Protein AF-A0A2S2N416-F1 (afdb_monomer_lite)

Secondary structure (DSSP, 8-state):
------EEETTEEE--HHHHHHHHT-EEEEEEETTEEEEEEESSSS------S---TTS--TTGGG--STTSTTEEEE-TTT-SEEESS-----S---------------PPP-

InterPro domains:
  IPR039721 D-glucuronyl C5-epimerase [PTHR13174] (1-87)

Radius of gyration: 29.74 Å; chains: 1; bounding box: 77×82×54 Å

pLDDT: mean 82.86, std 22.82, range [31.66, 98.25]

Sequence (114 aa):
EQTVKGRREGQEVFLPFSWLEKYFQVYGRIAQAEGRERFEFSHSYSKVYAQRAPYRPDGVFMSFEGYNVELRDRVKCISGVEDRPVRAEPLQQEPDGEAAARGGVRDSGRRERE

Organism: NCBI:txid1833763

Structure (mmCIF, N/CA/C/O backbone):
data_AF-A0A2S2N416-F1
#
_entry.id   AF-A0A2S2N416-F1
#
loop_
_atom_site.group_PDB
_atom_site.id
_atom_site.type_symbol
_atom_site.label_atom_id
_atom_site.label_alt_id
_atom_site.label_comp_id
_atom_site.label_asym_id
_atom_site.label_entity_id
_atom_site.label_seq_id
_atom_site.pdbx_PDB_ins_code
_atom_site.Cartn_x
_atom_site.Cartn_y
_atom_site.Cartn_z
_atom_site.occupancy
_atom_site.B_iso_or_equiv
_atom_site.auth_seq_id
_atom_site.auth_comp_id
_atom_site.auth_asym_id
_atom_site.auth_atom_id
_atom_site.pdbx_PDB_model_num
ATOM 1 N N . GLU A 1 1 ? -6.990 -19.901 23.549 1.00 77.88 1 GLU A N 1
ATOM 2 C CA . GLU A 1 1 ? -8.166 -19.003 23.521 1.00 77.88 1 GLU A CA 1
ATOM 3 C C . GLU A 1 1 ? -7.829 -17.721 24.276 1.00 77.88 1 GLU A C 1
ATOM 5 O O . GLU A 1 1 ? -7.072 -17.794 25.237 1.00 77.88 1 GLU A O 1
ATOM 10 N N . GLN A 1 2 ? -8.296 -16.557 23.814 1.00 90.81 2 GLN A N 1
ATOM 11 C CA . GLN A 1 2 ? -7.984 -15.254 24.418 1.00 90.81 2 GLN A CA 1
ATOM 12 C C . GLN A 1 2 ? -9.249 -14.395 24.510 1.00 90.81 2 GLN A C 1
ATOM 14 O O . GLN A 1 2 ? -9.981 -14.265 23.532 1.00 90.81 2 GLN A O 1
ATOM 19 N N . THR A 1 3 ? -9.464 -13.762 25.665 1.00 94.50 3 THR A N 1
ATOM 20 C CA . THR A 1 3 ? -10.522 -12.761 25.861 1.00 94.50 3 THR A CA 1
ATOM 21 C C . THR A 1 3 ? -10.015 -11.373 25.478 1.00 94.50 3 THR A C 1
ATOM 23 O O . THR A 1 3 ? -8.973 -10.935 25.967 1.00 94.50 3 THR A O 1
ATOM 26 N N . VAL A 1 4 ? -10.771 -10.654 24.646 1.00 96.12 4 VAL A N 1
ATOM 27 C CA . VAL A 1 4 ? -10.424 -9.314 24.142 1.00 96.12 4 VAL A CA 1
ATOM 28 C C . VAL A 1 4 ? -11.440 -8.287 24.640 1.00 96.12 4 VAL A C 1
ATOM 30 O O . VAL A 1 4 ? -12.628 -8.579 24.767 1.00 96.12 4 VAL A O 1
ATOM 33 N N . LYS A 1 5 ? -10.980 -7.071 24.949 1.00 96.56 5 LYS A N 1
ATOM 34 C CA . LYS A 1 5 ? -11.846 -5.970 25.395 1.00 96.56 5 LYS A CA 1
ATOM 35 C C . LYS A 1 5 ? -12.559 -5.332 24.195 1.00 96.56 5 LYS A C 1
ATOM 37 O O . LYS A 1 5 ? -11.905 -4.711 23.364 1.00 96.56 5 LYS A O 1
ATOM 42 N N . GLY A 1 6 ? -13.882 -5.472 24.126 1.00 96.19 6 GLY A N 1
ATOM 43 C CA . GLY A 1 6 ? -14.751 -4.767 23.173 1.00 96.19 6 GLY A CA 1
ATOM 44 C C . GLY A 1 6 ? -15.518 -3.603 23.808 1.00 96.19 6 GLY A C 1
ATOM 45 O O . GLY A 1 6 ? -15.318 -3.273 24.980 1.00 96.19 6 GLY A O 1
ATOM 46 N N . ARG A 1 7 ? -16.428 -3.001 23.039 1.00 97.94 7 ARG A N 1
ATOM 47 C CA . ARG A 1 7 ? -17.456 -2.064 23.522 1.00 97.94 7 ARG A CA 1
ATOM 48 C C . ARG A 1 7 ? -18.843 -2.609 23.196 1.00 97.94 7 ARG A C 1
ATOM 50 O O . ARG A 1 7 ? -18.994 -3.390 22.264 1.00 97.94 7 ARG A O 1
ATOM 57 N N . ARG A 1 8 ? -19.851 -2.212 23.968 1.00 97.81 8 ARG A N 1
ATOM 58 C CA . ARG A 1 8 ? -21.247 -2.587 23.730 1.00 97.81 8 ARG A CA 1
ATOM 59 C C . ARG A 1 8 ? -22.137 -1.373 23.934 1.00 97.81 8 ARG A C 1
ATOM 61 O O . ARG A 1 8 ? -22.050 -0.733 24.979 1.00 97.81 8 ARG A O 1
ATOM 68 N N . GLU A 1 9 ? -23.005 -1.108 22.970 1.00 98.00 9 GLU A N 1
ATOM 69 C CA . GLU A 1 9 ? -23.994 -0.032 23.016 1.00 98.00 9 GLU A CA 1
ATOM 70 C C . GLU A 1 9 ? -25.374 -0.653 22.758 1.00 98.00 9 GLU A C 1
ATOM 72 O O . GLU A 1 9 ? -25.694 -1.098 21.659 1.00 98.00 9 GLU A O 1
ATOM 77 N N . GLY A 1 10 ? -26.175 -0.801 23.820 1.00 96.62 10 GLY A N 1
ATOM 78 C CA . GLY A 1 10 ? -27.453 -1.516 23.759 1.00 96.62 10 GLY A CA 1
ATOM 79 C C . GLY A 1 10 ? -27.290 -2.998 23.388 1.00 96.62 10 GLY A C 1
ATOM 80 O O . GLY A 1 10 ? -26.818 -3.811 24.195 1.00 96.62 10 GLY A O 1
ATOM 81 N N . GLN A 1 11 ? -27.724 -3.361 22.180 1.00 97.62 11 GLN A N 1
ATOM 82 C CA . GLN A 1 11 ? -27.594 -4.719 21.631 1.00 97.62 11 GLN A CA 1
ATOM 83 C C . GLN A 1 11 ? -26.366 -4.890 20.727 1.00 97.62 11 GLN A C 1
ATOM 85 O O . GLN A 1 11 ? -25.992 -6.022 20.434 1.00 97.62 11 GLN A O 1
ATOM 90 N N . GLU A 1 12 ? -25.723 -3.799 20.313 1.00 98.25 12 GLU A N 1
ATOM 91 C CA . GLU A 1 12 ? -24.623 -3.841 19.355 1.00 98.25 12 GLU A CA 1
ATOM 92 C C . GLU A 1 12 ? -23.275 -3.989 20.067 1.00 98.25 12 GLU A C 1
ATOM 94 O O . GLU A 1 12 ? -23.025 -3.369 21.105 1.00 98.25 12 GLU A O 1
ATOM 99 N N . VAL A 1 13 ? -22.410 -4.852 19.529 1.00 97.81 13 VAL A N 1
ATOM 100 C CA . VAL A 1 13 ? -21.086 -5.156 20.083 1.00 97.81 13 VAL A CA 1
ATOM 101 C C . VAL A 1 13 ? -20.023 -4.746 19.074 1.00 97.81 13 VAL A C 1
ATOM 103 O O . VAL A 1 13 ? -20.007 -5.218 17.942 1.00 97.81 13 VAL A O 1
ATOM 106 N N . PHE A 1 14 ? -19.094 -3.910 19.520 1.00 97.94 14 PHE A N 1
ATOM 107 C CA . PHE A 1 14 ? -17.991 -3.389 18.728 1.00 97.94 14 PHE A CA 1
ATOM 108 C C . PHE A 1 14 ? -16.679 -4.023 19.185 1.00 97.94 14 PHE A C 1
ATOM 110 O O . PHE A 1 14 ? -16.362 -4.065 20.379 1.00 97.94 14 PHE A O 1
ATOM 117 N N . LEU A 1 15 ? -15.891 -4.497 18.226 1.00 97.69 15 LEU A N 1
ATOM 118 C CA . LEU A 1 15 ? -14.612 -5.156 18.471 1.00 97.69 15 LEU A CA 1
ATOM 119 C C . LEU A 1 15 ? -13.444 -4.232 18.094 1.00 97.69 15 LEU A C 1
ATOM 121 O O . LEU A 1 15 ? -13.553 -3.470 17.131 1.00 97.69 15 LEU A O 1
ATOM 125 N N . PRO A 1 16 ? -12.315 -4.280 18.825 1.00 97.50 16 PRO A N 1
ATOM 126 C CA . PRO A 1 16 ? -11.175 -3.423 18.530 1.00 97.50 16 PRO A CA 1
ATOM 127 C C . PRO A 1 16 ? -10.495 -3.857 17.230 1.00 97.50 16 PRO A C 1
ATOM 129 O O . PRO A 1 16 ? -10.082 -5.011 17.091 1.00 97.50 16 PRO A O 1
ATOM 132 N N . PHE A 1 17 ? -10.311 -2.918 16.299 1.00 97.81 17 PHE A N 1
ATOM 133 C CA . PHE A 1 17 ? -9.713 -3.228 15.000 1.00 97.81 17 PHE A CA 1
ATOM 134 C C . PHE A 1 17 ? -8.296 -3.810 15.112 1.00 97.81 17 PHE A C 1
ATOM 136 O O . PHE A 1 17 ? -7.953 -4.698 14.348 1.00 97.81 17 PHE A O 1
ATOM 143 N N . SER A 1 18 ? -7.508 -3.413 16.116 1.00 96.88 18 SER A N 1
ATOM 144 C CA . SER A 1 18 ? -6.167 -3.970 16.366 1.00 96.88 18 SER A CA 1
ATOM 145 C C . SER A 1 18 ? -6.154 -5.486 16.607 1.00 96.88 18 SER A C 1
ATOM 147 O O . SER A 1 18 ? -5.138 -6.143 16.372 1.00 96.88 18 SER A O 1
ATOM 149 N N . TRP A 1 19 ? -7.268 -6.051 17.082 1.00 97.25 19 TRP A N 1
ATOM 150 C CA . TRP A 1 19 ? -7.448 -7.496 17.165 1.00 97.25 19 TRP A CA 1
ATOM 151 C C . TRP A 1 19 ? -7.912 -8.079 15.827 1.00 97.25 19 TRP A C 1
ATOM 153 O O . TRP A 1 19 ? -7.335 -9.069 15.382 1.00 97.25 19 TRP A O 1
ATOM 163 N N . LEU A 1 20 ? -8.892 -7.448 15.162 1.00 97.25 20 LEU A N 1
ATOM 164 C CA . LEU A 1 20 ? -9.388 -7.896 13.851 1.00 97.25 20 LEU A CA 1
ATOM 165 C C . LEU A 1 20 ? -8.267 -7.963 12.810 1.00 97.25 20 LEU A C 1
ATOM 167 O O . LEU A 1 20 ? -8.173 -8.952 12.091 1.00 97.25 20 LEU A O 1
ATOM 171 N N . GLU A 1 21 ? -7.421 -6.936 12.759 1.00 97.62 21 GLU A N 1
ATOM 172 C CA . GLU A 1 21 ? -6.287 -6.803 11.842 1.00 97.62 21 GLU A CA 1
ATOM 173 C C . GLU A 1 21 ? -5.389 -8.043 11.893 1.00 97.62 21 GLU A C 1
ATOM 175 O O . GLU A 1 21 ? -5.113 -8.667 10.872 1.00 97.62 21 GLU A O 1
ATOM 180 N N . LYS A 1 22 ? -5.006 -8.464 13.103 1.00 96.75 22 LYS A N 1
ATOM 181 C CA . LYS A 1 22 ? -4.119 -9.614 13.323 1.00 96.75 22 LYS A CA 1
ATOM 182 C C . LYS A 1 22 ? -4.836 -10.946 13.160 1.00 96.75 22 LYS A C 1
ATOM 184 O O . LYS A 1 22 ? -4.254 -11.888 12.633 1.00 96.75 22 LYS A O 1
ATOM 189 N N . TYR A 1 23 ? -6.075 -11.034 13.637 1.00 97.00 23 TYR A N 1
ATOM 190 C CA . TYR A 1 23 ? -6.839 -12.276 13.625 1.00 97.00 23 TYR A CA 1
ATOM 191 C C . TYR A 1 23 ? -7.259 -12.671 12.205 1.00 97.00 23 TYR A C 1
ATOM 193 O O . TYR A 1 23 ? -7.099 -13.825 11.817 1.00 97.00 23 TYR A O 1
ATOM 201 N N . PHE A 1 24 ? -7.745 -11.709 11.416 1.00 97.56 24 PHE A N 1
ATOM 202 C CA . PHE A 1 24 ? -8.197 -11.930 10.040 1.00 97.56 24 PHE A CA 1
ATOM 203 C C . PHE A 1 24 ? -7.144 -11.600 8.977 1.00 97.56 24 PHE A C 1
ATOM 205 O O . PHE A 1 24 ? -7.403 -11.840 7.802 1.00 97.56 24 PHE A O 1
ATOM 212 N N . GLN A 1 25 ? -5.980 -11.069 9.366 1.00 97.69 25 GLN A N 1
ATOM 213 C CA . GLN A 1 25 ? -4.918 -10.640 8.443 1.00 97.69 25 GLN A CA 1
ATOM 214 C C . GLN A 1 25 ? -5.428 -9.631 7.402 1.00 97.69 25 GLN A C 1
ATOM 216 O O . GLN A 1 25 ? -5.213 -9.765 6.199 1.00 97.69 25 GLN A O 1
ATOM 221 N N . VAL A 1 26 ? -6.142 -8.621 7.893 1.00 98.12 26 VAL A N 1
ATOM 222 C CA . VAL A 1 26 ? -6.730 -7.523 7.108 1.00 98.12 26 VAL A CA 1
ATOM 223 C C . VAL A 1 26 ? -6.024 -6.213 7.431 1.00 98.12 26 VAL A C 1
ATOM 225 O O . VAL A 1 26 ? -5.248 -6.157 8.375 1.00 98.12 26 VAL A O 1
ATOM 228 N N . TYR A 1 27 ? -6.296 -5.154 6.669 1.00 98.00 27 TYR A N 1
ATOM 229 C CA . TYR A 1 27 ? -5.618 -3.865 6.805 1.00 98.00 27 TYR A CA 1
ATOM 230 C C . TYR A 1 27 ? -6.620 -2.745 7.054 1.00 98.00 27 TYR A C 1
ATOM 232 O O . TYR A 1 27 ? -7.736 -2.757 6.528 1.00 98.00 27 TYR A O 1
ATOM 240 N N . GLY A 1 28 ? -6.213 -1.743 7.825 1.00 96.75 28 GLY A N 1
ATOM 241 C CA . GLY A 1 28 ? -7.026 -0.553 8.022 1.00 96.75 28 GLY A CA 1
ATOM 242 C C . GLY A 1 28 ? -6.209 0.646 8.466 1.00 96.75 28 GLY A C 1
ATOM 243 O O . GLY A 1 28 ? -5.172 0.504 9.108 1.00 96.75 28 GLY A O 1
ATOM 244 N N . ARG A 1 29 ? -6.668 1.842 8.104 1.00 95.88 29 ARG A N 1
ATOM 245 C CA . ARG A 1 29 ? -6.026 3.105 8.492 1.00 95.88 29 ARG A CA 1
ATOM 246 C C . ARG A 1 29 ? -7.051 4.222 8.631 1.00 95.88 29 ARG A C 1
ATOM 248 O O . ARG A 1 29 ? -8.094 4.195 7.984 1.00 95.88 29 ARG A O 1
ATOM 255 N N . ILE A 1 30 ? -6.732 5.227 9.439 1.00 96.06 30 ILE A N 1
ATOM 256 C CA . ILE A 1 30 ? -7.497 6.477 9.479 1.00 96.06 30 ILE A CA 1
ATOM 257 C C . ILE A 1 30 ? -6.931 7.399 8.399 1.00 96.06 30 ILE A C 1
ATOM 259 O O . ILE A 1 30 ? -5.736 7.693 8.394 1.00 96.06 30 ILE A O 1
ATOM 263 N N . ALA A 1 31 ? -7.781 7.827 7.472 1.00 94.50 31 ALA A N 1
ATOM 264 C CA . ALA A 1 31 ? -7.451 8.785 6.429 1.00 94.50 31 ALA A CA 1
ATOM 265 C C . ALA A 1 31 ? -8.185 10.109 6.678 1.00 94.50 31 ALA A C 1
ATOM 267 O O . ALA A 1 31 ? -9.336 10.128 7.118 1.00 94.50 31 ALA A O 1
ATOM 268 N N . GLN A 1 32 ? -7.509 11.218 6.379 1.00 93.50 32 GLN A N 1
ATOM 269 C CA . GLN A 1 32 ? -8.110 12.548 6.358 1.00 93.50 32 GLN A CA 1
ATOM 270 C C . GLN A 1 32 ? -8.653 12.806 4.953 1.00 93.50 32 GLN A C 1
ATOM 272 O O . GLN A 1 32 ? -7.887 12.833 3.989 1.00 93.50 32 GLN A O 1
ATOM 277 N N . ALA A 1 33 ? -9.962 13.001 4.831 1.00 86.31 33 ALA A N 1
ATOM 278 C CA . ALA A 1 33 ? -10.613 13.348 3.575 1.00 86.31 33 ALA A CA 1
ATOM 279 C C . ALA A 1 33 ? -11.606 14.487 3.817 1.00 86.31 33 ALA A C 1
ATOM 281 O O . ALA A 1 33 ? -12.475 14.384 4.680 1.00 86.31 33 ALA A O 1
ATOM 282 N N . GLU A 1 34 ? -11.482 15.573 3.047 1.00 86.50 34 GLU A N 1
ATOM 283 C CA . GLU A 1 34 ? -12.440 16.694 3.070 1.00 86.50 34 GLU A CA 1
ATOM 284 C C . GLU A 1 34 ? -12.609 17.322 4.472 1.00 86.50 34 GLU A C 1
ATOM 286 O O . GLU A 1 34 ? -13.706 17.701 4.879 1.00 86.50 34 GLU A O 1
ATOM 291 N N . GLY A 1 35 ? -11.519 17.396 5.246 1.00 91.12 35 GLY A N 1
ATOM 292 C CA . GLY A 1 35 ? -11.534 17.929 6.614 1.00 91.12 35 GLY A CA 1
ATOM 293 C C . GLY A 1 35 ? -12.206 17.016 7.647 1.00 91.12 35 GLY A C 1
ATOM 294 O O . GLY A 1 35 ? -12.524 17.475 8.743 1.00 91.12 35 GLY A O 1
ATOM 295 N N . ARG A 1 36 ? -12.448 15.742 7.312 1.00 93.44 36 ARG A N 1
ATOM 296 C CA . ARG A 1 36 ? -12.990 14.730 8.226 1.00 93.44 36 ARG A CA 1
ATOM 297 C C . ARG A 1 36 ? -12.128 13.475 8.242 1.00 93.44 36 ARG A C 1
ATOM 299 O O . ARG A 1 36 ? -11.565 13.070 7.226 1.00 93.44 36 ARG A O 1
ATOM 306 N N . GLU A 1 37 ? -12.118 12.815 9.391 1.00 95.88 37 GLU A N 1
ATOM 307 C CA . GLU A 1 37 ? -11.504 11.502 9.553 1.00 95.88 37 GLU A CA 1
ATOM 308 C C . GLU A 1 37 ? -12.451 10.401 9.081 1.00 95.88 37 GLU A C 1
ATOM 310 O O . GLU A 1 37 ? -13.638 10.384 9.419 1.00 95.88 37 GLU A O 1
ATOM 315 N N . ARG A 1 38 ? -11.920 9.465 8.292 1.00 95.44 38 ARG A N 1
ATOM 316 C CA . ARG A 1 38 ? -12.618 8.247 7.872 1.00 95.44 38 ARG A CA 1
ATOM 317 C C . ARG A 1 38 ? -11.708 7.046 8.086 1.00 95.44 38 ARG A C 1
ATOM 319 O O . ARG A 1 38 ? -10.513 7.104 7.808 1.00 95.44 38 ARG A O 1
ATOM 326 N N . PHE A 1 39 ? -12.279 5.950 8.572 1.00 96.56 39 PHE A N 1
ATOM 327 C CA . PHE A 1 39 ? -11.574 4.678 8.653 1.00 96.56 39 PHE A CA 1
ATOM 328 C C . PHE A 1 39 ? -11.690 3.941 7.314 1.00 96.56 39 PHE A C 1
ATOM 330 O O . PHE A 1 39 ? -12.791 3.613 6.873 1.00 96.56 39 PHE A O 1
ATOM 337 N N . GLU A 1 40 ? -10.557 3.697 6.663 1.00 96.38 40 GLU A N 1
ATOM 338 C CA . GLU A 1 40 ? -10.462 2.923 5.428 1.00 96.38 40 GLU A CA 1
ATOM 339 C C . GLU A 1 40 ? -10.096 1.481 5.768 1.00 96.38 40 GLU A C 1
ATOM 341 O O . GLU A 1 40 ? -9.019 1.222 6.303 1.00 96.38 40 GLU A O 1
ATOM 346 N N . PHE A 1 41 ? -10.981 0.547 5.428 1.00 97.38 41 PHE A N 1
ATOM 347 C CA . PHE A 1 41 ? -10.758 -0.888 5.576 1.00 97.38 41 PHE A CA 1
ATOM 348 C C . PHE A 1 41 ? -10.379 -1.518 4.230 1.00 97.38 41 PHE A C 1
ATOM 350 O O . PHE A 1 41 ? -11.003 -1.223 3.209 1.00 97.38 41 PHE A O 1
ATOM 357 N N . SER A 1 42 ? -9.398 -2.423 4.227 1.00 97.56 42 SER A N 1
ATOM 358 C CA . SER A 1 42 ? -9.022 -3.211 3.053 1.00 97.56 42 SER A CA 1
ATOM 359 C C . SER A 1 42 ? -8.789 -4.671 3.418 1.00 97.56 42 SER A C 1
ATOM 361 O O . SER A 1 42 ? -8.049 -4.991 4.347 1.00 97.56 42 SER A O 1
ATOM 363 N N . HIS A 1 43 ? -9.380 -5.571 2.634 1.00 97.44 43 HIS A N 1
ATOM 364 C CA . HIS A 1 43 ? -9.179 -7.007 2.812 1.00 97.44 43 HIS A CA 1
ATOM 365 C C . HIS A 1 43 ? -7.786 -7.472 2.362 1.00 97.44 43 HIS A C 1
ATOM 367 O O . HIS A 1 43 ? -7.261 -8.444 2.887 1.00 97.44 43 HIS A O 1
ATOM 373 N N . SER A 1 44 ? -7.171 -6.773 1.407 1.00 95.88 44 SER A N 1
ATOM 374 C CA . SER A 1 44 ? -5.862 -7.127 0.861 1.00 95.88 44 SER A CA 1
ATOM 375 C C . SER A 1 44 ? -4.972 -5.901 0.693 1.00 95.88 44 SER A C 1
ATOM 377 O O . SER A 1 44 ? -5.439 -4.758 0.662 1.00 95.88 44 SER A O 1
ATOM 379 N N . TYR A 1 45 ? -3.676 -6.153 0.546 1.00 93.25 45 TYR A N 1
ATOM 380 C CA . TYR A 1 45 ? -2.711 -5.168 0.076 1.00 93.25 45 TYR A CA 1
ATOM 381 C C . TYR A 1 45 ? -2.463 -5.354 -1.428 1.00 93.25 45 TYR A C 1
ATOM 383 O O . TYR A 1 45 ? -2.885 -6.348 -2.022 1.00 93.25 45 TYR A O 1
ATOM 391 N N . SER A 1 46 ? -1.775 -4.388 -2.038 1.00 93.62 46 SER A N 1
ATOM 392 C CA . SER A 1 46 ? -1.502 -4.324 -3.481 1.00 93.62 46 SER A CA 1
ATOM 393 C C . SER A 1 46 ? -2.738 -4.084 -4.357 1.00 93.62 46 SER A C 1
ATOM 395 O O . SER A 1 46 ? -3.891 -4.159 -3.930 1.00 93.62 46 SER A O 1
ATOM 397 N N . LYS A 1 47 ? -2.485 -3.704 -5.609 1.00 94.81 47 LYS A N 1
ATOM 398 C CA . LYS A 1 47 ? -3.506 -3.412 -6.617 1.00 94.81 47 LYS A CA 1
ATO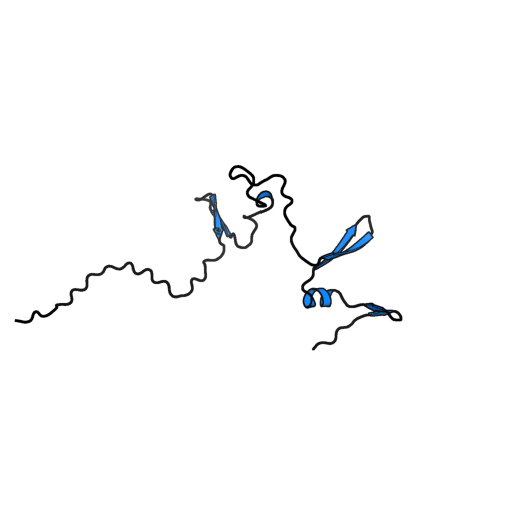M 399 C C . LYS A 1 47 ? -3.189 -4.177 -7.893 1.00 94.81 47 LYS A C 1
ATOM 401 O O . LYS A 1 47 ? -2.024 -4.396 -8.217 1.00 94.81 47 LYS A O 1
ATOM 406 N N . VAL A 1 48 ? -4.236 -4.565 -8.613 1.00 96.00 48 VAL A N 1
ATOM 407 C CA . VAL A 1 48 ? -4.099 -5.145 -9.949 1.00 96.00 48 VAL A CA 1
ATOM 408 C C . VAL A 1 48 ? -3.724 -4.032 -10.922 1.00 96.00 48 VAL A C 1
ATOM 410 O O . VAL A 1 48 ? -4.316 -2.954 -10.899 1.00 96.00 48 VAL A O 1
ATOM 413 N N . TYR A 1 49 ? -2.732 -4.292 -11.767 1.00 96.25 49 TYR A N 1
ATOM 414 C CA . TYR A 1 49 ? -2.309 -3.347 -12.791 1.00 96.25 49 TYR A CA 1
ATOM 415 C C . TYR A 1 49 ? -3.376 -3.205 -13.885 1.00 96.25 49 TYR A C 1
ATOM 417 O O . TYR A 1 49 ? -3.830 -4.198 -14.456 1.00 96.25 49 TYR A O 1
ATOM 425 N N . ALA A 1 50 ? -3.758 -1.964 -14.190 1.00 96.44 50 ALA A N 1
ATOM 426 C CA . ALA A 1 50 ? -4.728 -1.652 -15.232 1.00 96.44 50 ALA A CA 1
ATOM 427 C C . ALA A 1 50 ? -4.060 -1.709 -16.618 1.00 96.44 50 ALA A C 1
ATOM 429 O O . ALA A 1 50 ? -3.483 -0.729 -17.090 1.00 96.44 50 ALA A O 1
ATOM 430 N N . GLN A 1 51 ? -4.119 -2.876 -17.265 1.00 95.44 51 GLN A N 1
ATOM 431 C CA . GLN A 1 51 ? -3.550 -3.082 -18.599 1.00 95.44 51 GLN A CA 1
ATOM 432 C C . GLN A 1 51 ? -4.225 -2.171 -19.636 1.00 95.44 51 GLN A C 1
ATOM 434 O O . GLN A 1 51 ? -5.446 -2.164 -19.765 1.00 95.44 51 GLN A O 1
ATOM 439 N N . ARG A 1 52 ? -3.418 -1.415 -20.393 1.00 94.69 52 ARG A N 1
ATOM 440 C CA . ARG A 1 52 ? -3.904 -0.444 -21.393 1.00 94.69 52 ARG A CA 1
ATOM 441 C C . ARG A 1 52 ? -4.110 -1.044 -22.790 1.00 94.69 52 ARG A C 1
ATOM 443 O O . ARG A 1 52 ? -4.863 -0.491 -23.582 1.00 94.69 52 ARG A O 1
ATOM 450 N N . ALA A 1 53 ? -3.423 -2.141 -23.104 1.00 95.56 53 ALA A N 1
ATOM 451 C CA . ALA A 1 53 ? -3.446 -2.806 -24.406 1.00 95.56 53 ALA A CA 1
ATOM 452 C C . ALA A 1 53 ? -3.003 -4.280 -24.272 1.00 95.56 53 ALA A C 1
ATOM 454 O O . ALA A 1 53 ? -2.394 -4.628 -23.253 1.00 95.56 53 ALA A O 1
ATOM 455 N N . PRO A 1 54 ? -3.259 -5.141 -25.280 1.00 97.19 54 PRO A N 1
ATOM 456 C CA . PRO A 1 54 ? -2.696 -6.490 -25.333 1.00 97.19 54 PRO A CA 1
ATOM 457 C C . PRO A 1 54 ? -1.164 -6.485 -25.239 1.00 97.19 54 PRO A C 1
ATOM 459 O O . PRO A 1 54 ? -0.506 -5.577 -25.749 1.00 97.19 54 PRO A O 1
ATOM 462 N N . TYR A 1 55 ? -0.597 -7.513 -24.602 1.00 97.31 55 TYR A N 1
ATOM 463 C CA . TYR A 1 55 ? 0.849 -7.629 -24.423 1.00 97.31 55 TYR A CA 1
ATOM 464 C C . TYR A 1 55 ? 1.587 -7.709 -25.763 1.00 97.31 55 TYR A C 1
ATOM 466 O O . TYR A 1 55 ? 1.173 -8.423 -26.678 1.00 97.31 55 TYR A O 1
ATOM 474 N N . ARG A 1 56 ? 2.720 -7.009 -25.841 1.00 97.06 56 ARG A N 1
ATOM 475 C CA . ARG A 1 56 ? 3.669 -7.097 -26.947 1.00 97.06 56 ARG A CA 1
ATOM 476 C C . ARG A 1 56 ? 5.098 -7.163 -26.397 1.00 97.06 56 ARG A C 1
ATOM 478 O O . ARG A 1 56 ? 5.379 -6.451 -25.432 1.00 97.06 56 ARG A O 1
ATOM 485 N N . PRO A 1 57 ? 6.007 -7.951 -27.001 1.00 97.19 57 PRO A N 1
ATOM 486 C CA . PRO A 1 57 ? 7.390 -8.063 -26.525 1.00 97.19 57 PRO A CA 1
ATOM 487 C C . PRO A 1 57 ? 8.193 -6.753 -26.562 1.00 97.19 57 PRO A C 1
ATOM 489 O O . PRO A 1 57 ? 9.139 -6.605 -25.797 1.00 97.19 57 PRO A O 1
ATOM 492 N N . ASP A 1 58 ? 7.821 -5.819 -27.441 1.00 96.69 58 ASP A N 1
ATOM 493 C CA . ASP A 1 58 ? 8.435 -4.495 -27.621 1.00 96.69 58 ASP A CA 1
ATOM 494 C C . ASP A 1 58 ? 7.793 -3.393 -26.752 1.00 96.69 58 ASP A C 1
ATOM 496 O O . ASP A 1 58 ? 8.225 -2.242 -26.793 1.00 96.69 58 ASP A O 1
ATOM 500 N N . GLY A 1 59 ? 6.749 -3.722 -25.985 1.00 95.50 59 GLY A N 1
ATOM 501 C CA . GLY A 1 59 ? 6.022 -2.786 -25.129 1.00 95.50 59 GLY A CA 1
ATOM 502 C C . GLY A 1 59 ? 6.461 -2.808 -23.662 1.00 95.50 59 GLY A C 1
ATOM 503 O O . GLY A 1 59 ? 7.444 -3.438 -23.278 1.00 95.50 59 GLY A O 1
ATOM 504 N N . VAL A 1 60 ? 5.679 -2.135 -22.807 1.00 95.62 60 VAL A N 1
ATOM 505 C CA . VAL A 1 60 ? 5.862 -2.197 -21.347 1.00 95.62 60 VAL A CA 1
ATOM 506 C C . VAL A 1 60 ? 5.734 -3.643 -20.870 1.00 95.62 60 VAL A C 1
ATOM 508 O O . VAL A 1 60 ? 4.776 -4.349 -21.197 1.00 95.62 60 VAL A O 1
ATOM 511 N N . PHE A 1 61 ? 6.687 -4.072 -20.045 1.00 97.12 61 PHE A N 1
ATOM 512 C CA . PHE A 1 61 ? 6.694 -5.417 -19.490 1.00 97.12 61 PHE A CA 1
ATOM 513 C C . PHE A 1 61 ? 5.691 -5.540 -18.331 1.00 97.12 61 PHE A C 1
ATOM 515 O O . PHE A 1 61 ? 6.011 -5.282 -17.170 1.00 97.12 61 PHE A O 1
ATOM 522 N N . MET A 1 62 ? 4.453 -5.926 -18.652 1.00 96.25 62 MET A N 1
ATOM 523 C CA . MET A 1 62 ? 3.356 -6.091 -17.688 1.00 96.25 62 MET A CA 1
ATOM 524 C C . MET A 1 62 ? 3.175 -4.848 -16.794 1.00 96.25 62 MET A C 1
ATOM 526 O O . MET A 1 62 ? 2.800 -3.792 -17.290 1.00 96.25 62 MET A O 1
ATOM 530 N N . SER A 1 63 ? 3.432 -4.972 -15.488 1.00 96.81 63 SER A N 1
ATOM 531 C CA . SER A 1 63 ? 3.280 -3.923 -14.476 1.00 96.81 63 SER A CA 1
ATOM 532 C C . SER A 1 63 ? 4.610 -3.310 -14.027 1.00 96.81 63 SER A C 1
ATOM 534 O O . SER A 1 63 ? 4.646 -2.616 -13.010 1.00 96.81 63 SER A O 1
ATOM 536 N N . PHE A 1 64 ? 5.718 -3.593 -14.725 1.00 96.75 64 PHE A N 1
ATOM 537 C CA . PHE A 1 64 ? 7.056 -3.165 -14.295 1.00 96.75 64 PHE A CA 1
ATOM 538 C C . PHE A 1 64 ? 7.238 -1.645 -14.336 1.00 96.75 64 PHE A C 1
ATOM 540 O O . PHE A 1 64 ? 8.126 -1.138 -13.664 1.00 96.75 64 PHE A O 1
ATOM 547 N N . GLU A 1 65 ? 6.369 -0.903 -15.028 1.00 94.75 65 GLU A N 1
ATOM 548 C CA . GLU A 1 65 ? 6.388 0.566 -14.994 1.00 94.75 65 GLU A CA 1
ATOM 549 C C . GLU A 1 65 ? 6.180 1.157 -13.589 1.00 94.75 65 GLU A C 1
ATOM 551 O O . GLU A 1 65 ? 6.609 2.275 -13.333 1.00 94.75 65 GLU A O 1
ATOM 556 N N . GLY A 1 66 ? 5.556 0.413 -12.668 1.00 94.50 66 GLY A N 1
ATOM 557 C CA . GLY A 1 66 ? 5.394 0.823 -11.269 1.00 94.50 66 GLY A CA 1
ATOM 558 C C . GLY A 1 66 ? 6.426 0.223 -10.308 1.00 94.50 66 GLY A C 1
ATOM 559 O O . GLY A 1 66 ? 6.247 0.322 -9.095 1.00 94.50 66 GLY A O 1
ATOM 560 N N . TYR A 1 67 ? 7.447 -0.485 -10.807 1.00 95.88 67 TYR A N 1
ATOM 561 C CA . TYR A 1 67 ? 8.402 -1.213 -9.969 1.00 95.88 67 TYR A CA 1
ATOM 562 C C . TYR A 1 67 ? 9.689 -0.405 -9.785 1.00 95.88 67 TYR A C 1
ATOM 564 O O . TYR A 1 67 ? 10.516 -0.352 -10.686 1.00 95.88 67 TYR A O 1
ATOM 572 N N . ASN A 1 68 ? 9.919 0.095 -8.571 1.00 95.69 68 ASN A N 1
ATOM 573 C CA . ASN A 1 68 ? 11.213 0.660 -8.176 1.00 95.69 68 ASN A CA 1
ATOM 574 C C . ASN A 1 68 ? 12.089 -0.476 -7.629 1.00 95.69 68 ASN A C 1
ATOM 576 O O . ASN A 1 68 ? 11.803 -1.042 -6.566 1.00 95.69 68 ASN A O 1
ATOM 580 N N . VAL A 1 69 ? 13.093 -0.907 -8.392 1.00 95.75 69 VAL A N 1
ATOM 581 C CA . VAL A 1 69 ? 13.892 -2.104 -8.071 1.00 95.75 69 VAL A CA 1
ATOM 582 C C . VAL A 1 69 ? 15.010 -1.761 -7.094 1.00 95.75 69 VAL A C 1
ATOM 584 O O . VAL A 1 69 ? 15.233 -2.493 -6.132 1.00 95.75 69 VAL A O 1
ATOM 587 N N . GLU A 1 70 ? 15.665 -0.635 -7.330 1.00 92.88 70 GLU A N 1
ATOM 588 C CA . GLU A 1 70 ? 16.786 -0.062 -6.593 1.00 92.88 70 GLU A CA 1
ATOM 589 C C . GLU A 1 70 ? 16.433 0.361 -5.163 1.00 92.88 70 GLU A C 1
ATOM 591 O O . GLU A 1 70 ? 17.315 0.406 -4.314 1.00 92.88 70 GLU A O 1
ATOM 596 N N . LEU A 1 71 ? 15.149 0.601 -4.876 1.00 94.06 71 LEU A N 1
ATOM 597 C CA . LEU A 1 71 ? 14.657 0.974 -3.543 1.00 94.06 71 LEU A CA 1
ATOM 598 C C . LEU A 1 71 ? 14.318 -0.224 -2.647 1.00 94.06 71 LEU A C 1
ATOM 600 O O . LEU A 1 71 ? 13.835 -0.045 -1.534 1.00 94.06 71 LEU A O 1
ATOM 604 N N . ARG A 1 72 ? 14.493 -1.457 -3.129 1.00 94.75 72 ARG A N 1
ATOM 605 C CA . ARG A 1 72 ? 14.199 -2.650 -2.326 1.00 94.75 72 ARG A CA 1
ATOM 606 C C . ARG A 1 72 ? 15.360 -2.907 -1.379 1.00 94.75 72 ARG A C 1
ATOM 608 O O . ARG A 1 72 ? 16.477 -3.037 -1.854 1.00 94.75 72 ARG A O 1
ATOM 615 N N . ASP A 1 73 ? 15.082 -3.160 -0.103 1.00 93.00 73 ASP A N 1
ATOM 616 C CA . ASP A 1 73 ? 16.103 -3.429 0.932 1.00 93.00 73 ASP A CA 1
ATOM 617 C C . ASP A 1 73 ? 17.090 -4.552 0.570 1.00 93.00 73 ASP A C 1
ATOM 619 O O . ASP A 1 73 ? 18.236 -4.587 1.010 1.00 93.00 73 ASP A O 1
ATOM 623 N N . ARG A 1 74 ? 16.654 -5.489 -0.277 1.00 92.88 74 ARG A N 1
ATOM 624 C CA . ARG A 1 74 ? 17.497 -6.574 -0.791 1.00 92.88 74 ARG A CA 1
ATOM 625 C C . ARG A 1 74 ? 18.549 -6.118 -1.809 1.00 92.88 74 ARG A C 1
ATOM 627 O O . ARG A 1 74 ? 19.402 -6.926 -2.166 1.00 92.88 74 ARG A O 1
ATOM 634 N N . VAL A 1 75 ? 18.464 -4.897 -2.332 1.00 93.31 75 VAL A N 1
ATOM 635 C CA . VAL A 1 75 ? 19.459 -4.274 -3.209 1.00 93.31 75 VAL A CA 1
ATOM 636 C C . VAL A 1 75 ? 20.403 -3.461 -2.335 1.00 93.31 75 VAL A C 1
ATOM 638 O O . VAL A 1 75 ? 20.003 -2.506 -1.685 1.00 93.31 75 VAL A O 1
ATOM 641 N N . LYS A 1 76 ? 21.676 -3.852 -2.327 1.00 92.31 76 LYS A N 1
ATOM 642 C CA . LYS A 1 76 ? 22.730 -3.181 -1.567 1.00 92.31 76 LYS A CA 1
ATOM 643 C C . LYS A 1 76 ? 23.056 -1.813 -2.146 1.00 92.31 76 LYS A C 1
ATOM 645 O O . LYS A 1 76 ? 23.194 -0.834 -1.425 1.00 92.31 76 LYS A O 1
ATOM 650 N N . CYS A 1 77 ? 23.287 -1.801 -3.453 1.00 92.06 77 CYS A N 1
ATOM 651 C CA . CYS A 1 77 ? 23.718 -0.650 -4.224 1.00 92.06 77 CYS A CA 1
ATOM 652 C C . CYS A 1 77 ? 23.602 -0.961 -5.721 1.00 92.06 77 CYS A C 1
ATOM 654 O O . CYS A 1 77 ? 23.395 -2.112 -6.124 1.00 92.06 77 CYS A O 1
ATOM 656 N N . ILE A 1 78 ? 23.784 0.074 -6.537 1.00 94.94 78 ILE A N 1
ATOM 657 C CA . ILE A 1 78 ? 24.094 -0.069 -7.957 1.00 94.94 78 ILE A CA 1
ATOM 658 C C . ILE A 1 78 ? 25.615 -0.185 -8.089 1.00 94.94 78 ILE A C 1
ATOM 660 O O . ILE A 1 78 ? 26.354 0.637 -7.544 1.00 94.94 78 ILE A O 1
ATOM 664 N N . SER A 1 79 ? 26.088 -1.236 -8.758 1.00 93.31 79 SER A N 1
ATOM 665 C CA . SER A 1 79 ? 27.515 -1.440 -9.013 1.00 93.31 79 SER A CA 1
ATOM 666 C C . SER A 1 79 ? 28.059 -0.310 -9.881 1.00 93.31 79 SER A C 1
ATOM 668 O O . SER A 1 79 ? 27.569 -0.104 -10.983 1.00 93.31 79 SER A O 1
ATOM 670 N N . GLY A 1 80 ? 29.112 0.378 -9.433 1.00 93.06 80 GLY A N 1
ATOM 671 C CA . GLY A 1 80 ? 29.759 1.422 -10.239 1.00 93.06 80 GLY A CA 1
ATOM 672 C C . GLY A 1 80 ? 30.530 0.892 -11.456 1.00 93.06 80 GLY A C 1
ATOM 673 O O . GLY A 1 80 ? 30.876 1.671 -12.335 1.00 93.06 80 GLY A O 1
ATOM 674 N N . VAL A 1 81 ? 30.808 -0.416 -11.508 1.00 94.88 81 VAL A N 1
ATOM 675 C CA . VAL A 1 81 ? 31.501 -1.065 -12.636 1.00 94.88 81 VAL A CA 1
ATOM 676 C C . VAL A 1 81 ? 30.500 -1.653 -13.628 1.00 94.88 81 VAL A C 1
ATOM 678 O O . VAL A 1 81 ? 30.680 -1.529 -14.834 1.00 94.88 81 VAL A O 1
ATOM 681 N N . GLU A 1 82 ? 29.452 -2.306 -13.122 1.00 92.00 82 GLU A N 1
ATOM 682 C CA . GLU A 1 82 ? 28.493 -3.054 -13.949 1.00 92.00 82 GLU A CA 1
ATOM 683 C C . GLU A 1 82 ? 27.206 -2.276 -14.246 1.00 92.00 82 GLU A C 1
ATOM 685 O O . GLU A 1 82 ? 26.407 -2.727 -15.065 1.00 92.00 82 GLU A O 1
ATOM 690 N N . ASP A 1 83 ? 26.985 -1.153 -13.557 1.00 91.25 83 ASP A N 1
ATOM 691 C CA . ASP A 1 83 ? 25.777 -0.322 -13.619 1.00 91.25 83 ASP A CA 1
ATOM 692 C C . ASP A 1 83 ? 24.477 -1.123 -13.412 1.00 91.25 83 ASP A C 1
ATOM 694 O O . ASP A 1 83 ? 23.455 -0.937 -14.073 1.00 91.25 83 ASP A O 1
ATOM 698 N N . ARG A 1 84 ? 24.530 -2.104 -12.500 1.00 92.62 84 ARG A N 1
ATOM 699 C CA . ARG A 1 84 ? 23.405 -2.993 -12.172 1.00 92.62 84 ARG A CA 1
ATOM 700 C C . ARG A 1 84 ? 23.245 -3.212 -10.665 1.00 92.62 84 ARG A C 1
ATOM 702 O O . ARG A 1 84 ? 24.226 -3.095 -9.925 1.00 92.62 84 ARG A O 1
ATOM 709 N N . PRO A 1 85 ? 22.028 -3.554 -10.193 1.00 93.56 85 PRO A N 1
ATOM 710 C CA . PRO A 1 85 ? 21.770 -3.833 -8.782 1.00 93.56 85 PRO A CA 1
ATOM 711 C C . PRO A 1 85 ? 22.566 -5.033 -8.254 1.00 93.56 85 PRO A C 1
ATOM 713 O O . PRO A 1 85 ? 22.497 -6.127 -8.815 1.00 93.56 85 PRO A O 1
ATOM 716 N N . VAL A 1 86 ? 23.238 -4.850 -7.116 1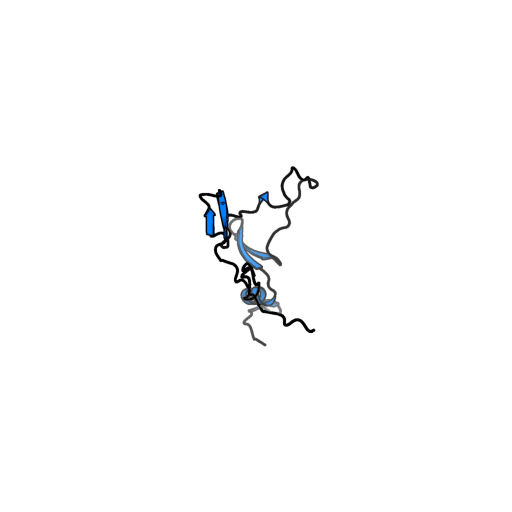.00 91.69 86 VAL A N 1
ATOM 717 C CA . VAL A 1 86 ? 23.906 -5.919 -6.354 1.00 91.69 86 VAL A CA 1
ATOM 718 C C . VAL A 1 86 ? 23.064 -6.254 -5.122 1.00 91.69 86 VAL A C 1
ATOM 720 O O . VAL A 1 86 ? 22.534 -5.356 -4.472 1.00 91.69 86 VAL A O 1
ATOM 723 N N . ARG A 1 87 ? 22.909 -7.540 -4.781 1.00 87.44 87 ARG A N 1
ATOM 724 C CA . ARG A 1 87 ? 22.114 -7.975 -3.615 1.00 87.44 87 ARG A CA 1
ATOM 725 C C . ARG A 1 87 ? 22.843 -7.685 -2.288 1.00 87.44 87 ARG A C 1
ATOM 727 O O . ARG A 1 87 ? 24.065 -7.767 -2.230 1.00 87.44 87 ARG A O 1
ATOM 734 N N . ALA A 1 88 ? 22.093 -7.358 -1.232 1.00 79.50 88 ALA A N 1
ATOM 735 C CA . ALA A 1 88 ? 22.609 -7.089 0.118 1.00 79.50 88 ALA A CA 1
ATOM 736 C C . ALA A 1 88 ? 23.203 -8.323 0.815 1.00 79.50 88 ALA A C 1
ATOM 738 O O . ALA A 1 88 ? 24.269 -8.215 1.418 1.00 79.50 88 ALA A O 1
ATOM 739 N N . GLU A 1 89 ? 22.562 -9.485 0.683 1.00 74.00 89 GLU A N 1
ATOM 740 C CA . GLU A 1 89 ? 23.033 -10.737 1.282 1.00 74.00 89 GLU A CA 1
ATOM 741 C C . GLU A 1 89 ? 23.574 -11.715 0.226 1.00 74.00 89 GLU A C 1
ATOM 743 O O . GLU A 1 89 ? 22.946 -11.877 -0.833 1.00 74.00 89 GLU A O 1
ATOM 748 N N . PRO A 1 90 ? 24.692 -12.417 0.503 1.00 57.25 90 PRO A N 1
ATOM 749 C CA . PRO A 1 90 ? 24.983 -13.677 -0.164 1.00 57.25 90 PRO A CA 1
ATOM 750 C C . PRO A 1 90 ? 23.853 -14.652 0.173 1.00 57.25 90 PRO A C 1
ATOM 752 O O . PRO A 1 90 ? 23.369 -14.671 1.302 1.00 57.25 90 PRO A O 1
ATOM 755 N N . LEU A 1 91 ? 23.425 -15.470 -0.788 1.00 53.16 91 LEU A N 1
ATOM 756 C CA . LEU A 1 91 ? 22.594 -16.632 -0.475 1.00 53.16 91 LEU A CA 1
ATOM 757 C C . LEU A 1 91 ? 23.242 -17.383 0.701 1.00 53.16 91 LEU A C 1
ATOM 759 O O . LEU A 1 91 ? 24.437 -17.674 0.639 1.00 53.16 91 LEU A O 1
ATOM 763 N N . GLN A 1 92 ? 22.467 -17.732 1.732 1.00 49.53 92 GLN A N 1
ATOM 764 C CA . GLN A 1 92 ? 22.760 -18.957 2.467 1.00 49.53 92 GLN A CA 1
ATOM 765 C C . GLN A 1 92 ? 22.711 -20.066 1.411 1.00 49.53 92 GLN A C 1
ATOM 767 O O . GLN A 1 92 ? 21.640 -20.515 1.013 1.00 49.53 92 GLN A O 1
ATOM 772 N N . GLN A 1 93 ? 23.861 -20.398 0.828 1.00 48.31 93 GLN A N 1
ATOM 773 C CA . GLN A 1 93 ? 24.004 -21.671 0.151 1.00 48.31 93 GLN A CA 1
ATOM 774 C C . GLN A 1 93 ? 23.868 -22.705 1.262 1.00 48.31 93 GLN A C 1
ATOM 776 O O . GLN A 1 93 ? 24.660 -22.692 2.206 1.00 48.31 93 GLN A O 1
ATOM 781 N N . GLU A 1 94 ? 22.837 -23.546 1.177 1.00 47.91 94 GLU A N 1
ATOM 782 C CA . GLU A 1 94 ? 22.830 -24.814 1.903 1.00 47.91 94 GLU A CA 1
ATOM 783 C C . GLU A 1 94 ? 24.211 -25.465 1.697 1.00 47.91 94 GLU A C 1
ATOM 785 O O . GLU A 1 94 ? 24.709 -25.474 0.559 1.00 47.91 94 GLU A O 1
ATOM 790 N N . PRO A 1 95 ? 24.886 -25.931 2.763 1.00 45.72 95 PRO A N 1
ATOM 791 C CA . PRO A 1 95 ? 26.124 -26.662 2.597 1.00 45.72 95 PRO A CA 1
ATOM 792 C C . PRO A 1 95 ? 25.726 -27.975 1.935 1.00 45.72 95 PRO A C 1
ATOM 794 O O . PRO A 1 95 ? 25.074 -28.786 2.572 1.00 45.72 95 PRO A O 1
ATOM 797 N N . ASP A 1 96 ? 25.969 -28.086 0.630 1.00 49.00 96 ASP A N 1
ATOM 798 C CA . ASP A 1 96 ? 26.265 -29.313 -0.122 1.00 49.00 96 ASP A CA 1
ATOM 799 C C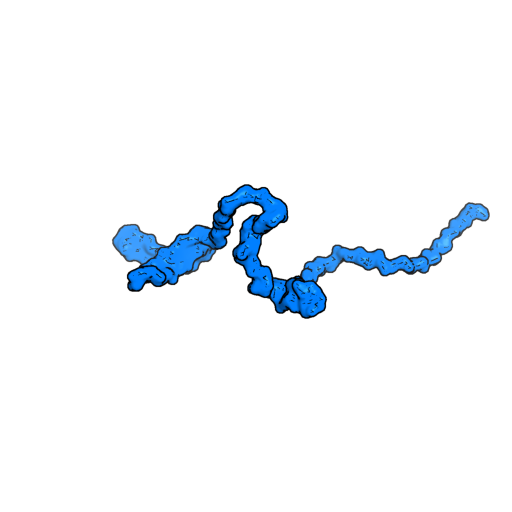 . ASP A 1 96 ? 25.880 -29.109 -1.592 1.00 49.00 96 ASP A C 1
ATOM 801 O O . ASP A 1 96 ? 24.773 -29.372 -2.057 1.00 49.00 96 ASP A O 1
ATOM 805 N N . GLY A 1 97 ? 26.850 -28.606 -2.347 1.00 41.22 97 GLY A N 1
ATOM 806 C CA . GLY A 1 97 ? 26.773 -28.433 -3.792 1.00 41.22 97 GLY A CA 1
ATOM 807 C C . GLY A 1 97 ? 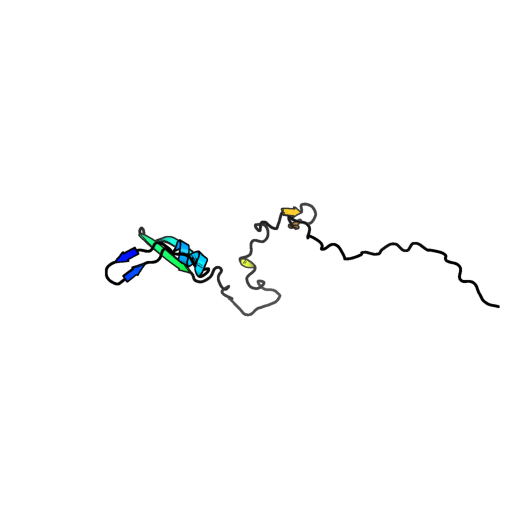28.177 -28.429 -4.369 1.00 41.22 97 GLY A C 1
ATOM 808 O O . GLY A 1 97 ? 28.617 -27.443 -4.952 1.00 41.22 97 GLY A O 1
ATOM 809 N N . GLU A 1 98 ? 28.900 -29.508 -4.085 1.00 35.22 98 GLU A N 1
ATOM 810 C CA . GLU A 1 98 ? 30.277 -29.798 -4.467 1.00 35.22 98 GLU A CA 1
ATOM 811 C C . GLU A 1 98 ? 30.620 -29.346 -5.900 1.00 35.22 98 GLU A C 1
ATOM 813 O O . GLU A 1 98 ? 30.287 -29.994 -6.890 1.00 35.22 98 GLU A O 1
ATOM 818 N N . ALA A 1 99 ? 31.358 -28.239 -6.016 1.00 37.34 99 ALA A N 1
ATOM 819 C CA . ALA A 1 99 ? 32.110 -27.912 -7.219 1.00 37.34 99 ALA A CA 1
ATOM 820 C C . ALA A 1 99 ? 33.425 -28.708 -7.200 1.00 37.34 99 ALA A C 1
ATOM 822 O O . ALA A 1 99 ? 34.491 -28.192 -6.852 1.00 37.34 99 ALA A O 1
ATOM 823 N N . ALA A 1 100 ? 33.355 -29.994 -7.550 1.00 34.47 100 ALA A N 1
ATOM 824 C CA . ALA A 1 100 ? 34.535 -30.823 -7.764 1.00 34.47 100 ALA A CA 1
ATOM 825 C C . ALA A 1 100 ? 35.236 -30.421 -9.074 1.00 34.47 100 ALA A C 1
ATOM 827 O O . ALA A 1 100 ? 35.038 -31.019 -10.127 1.00 34.47 100 ALA A O 1
ATOM 828 N N . ALA A 1 101 ? 36.105 -29.414 -9.001 1.00 39.75 101 ALA A N 1
ATOM 829 C CA . ALA A 1 101 ? 37.132 -29.155 -10.005 1.00 39.75 101 ALA A CA 1
ATOM 830 C C . ALA A 1 101 ? 38.514 -29.381 -9.381 1.00 39.75 101 ALA A C 1
ATOM 832 O O . ALA A 1 101 ? 39.233 -28.436 -9.068 1.00 39.75 101 ALA A O 1
ATOM 833 N N . ARG A 1 102 ? 38.890 -30.649 -9.172 1.00 34.28 102 ARG A N 1
ATOM 834 C CA . ARG A 1 102 ? 40.286 -31.045 -8.921 1.00 34.28 102 ARG A CA 1
ATOM 835 C C . ARG A 1 102 ? 40.590 -32.367 -9.622 1.00 34.28 102 ARG A C 1
ATOM 837 O O . ARG A 1 102 ? 40.550 -33.433 -9.018 1.00 34.28 102 ARG A O 1
ATOM 844 N N . GLY A 1 103 ? 40.925 -32.273 -10.908 1.00 35.59 103 GLY A N 1
ATOM 845 C CA . GLY A 1 103 ? 41.644 -33.323 -11.624 1.00 35.59 103 GLY A CA 1
ATOM 846 C C . GLY A 1 103 ? 43.062 -33.440 -11.069 1.00 35.59 103 GLY A C 1
ATOM 847 O O . GLY A 1 103 ? 43.979 -32.786 -11.552 1.00 35.59 103 GLY A O 1
ATOM 848 N N . GLY A 1 104 ? 43.223 -3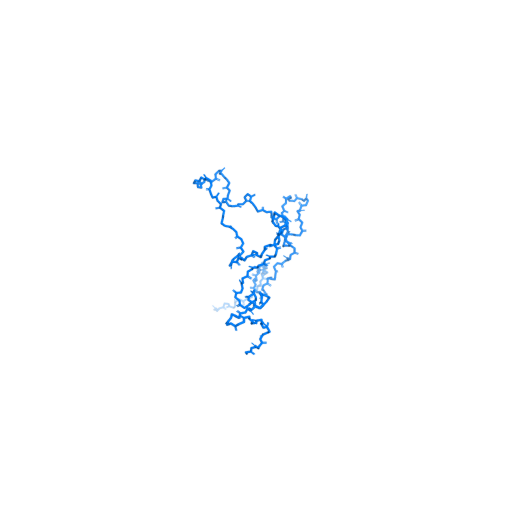4.232 -10.011 1.00 31.66 104 GLY A N 1
ATOM 849 C CA . GLY A 1 104 ? 44.511 -34.691 -9.509 1.00 31.66 104 GLY A CA 1
ATOM 850 C C . GLY A 1 104 ? 44.659 -36.168 -9.842 1.00 31.66 104 GLY A C 1
ATOM 851 O O . GLY A 1 104 ? 43.961 -37.000 -9.266 1.00 31.66 104 GLY A O 1
ATOM 852 N N . VAL A 1 105 ? 45.546 -36.472 -10.787 1.00 40.56 105 VAL A N 1
ATOM 853 C CA . VAL A 1 105 ? 45.965 -37.828 -11.154 1.00 40.56 105 VAL A CA 1
ATOM 854 C C . VAL A 1 105 ? 46.388 -38.575 -9.886 1.00 40.56 105 VAL A C 1
ATOM 856 O O . VAL A 1 105 ? 47.345 -38.179 -9.223 1.00 40.56 105 VAL A O 1
ATOM 859 N N . ARG A 1 106 ? 45.669 -39.645 -9.534 1.00 35.06 106 ARG A N 1
ATOM 860 C CA . ARG A 1 106 ? 46.140 -40.653 -8.579 1.00 35.06 106 ARG A CA 1
ATOM 861 C C . ARG A 1 106 ? 46.403 -41.931 -9.351 1.00 35.06 106 ARG A C 1
ATOM 863 O O . ARG A 1 106 ? 45.483 -42.67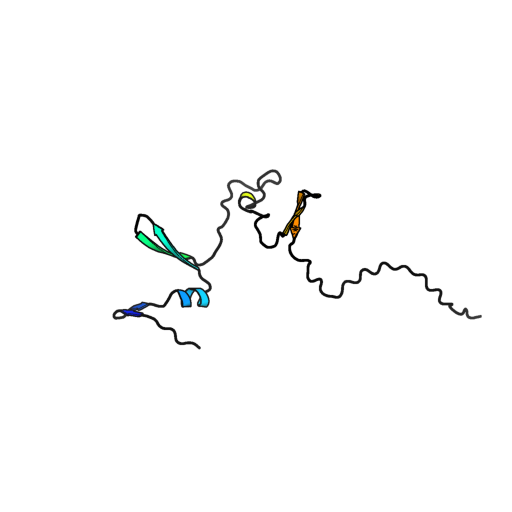5 -9.681 1.00 35.06 106 ARG A O 1
ATOM 870 N N . ASP A 1 107 ? 47.678 -42.127 -9.647 1.00 40.69 107 ASP A N 1
ATOM 871 C CA . ASP A 1 107 ? 48.236 -43.418 -10.006 1.00 40.69 107 ASP A CA 1
ATOM 872 C C . ASP A 1 107 ? 47.910 -44.418 -8.885 1.00 40.69 107 ASP A C 1
ATOM 874 O O . ASP A 1 107 ? 48.237 -44.206 -7.716 1.00 40.69 107 ASP A O 1
ATOM 878 N N . SER A 1 108 ? 47.173 -45.469 -9.229 1.00 38.75 108 SER A N 1
ATOM 879 C CA . SER A 1 108 ? 46.970 -46.623 -8.361 1.00 38.75 108 SER A CA 1
ATOM 880 C C . SER A 1 108 ? 47.095 -47.870 -9.222 1.00 38.75 108 SER A C 1
ATOM 882 O O . SER A 1 108 ? 46.202 -48.231 -9.989 1.00 38.75 108 SER A O 1
ATOM 884 N N . GLY A 1 109 ? 48.274 -48.483 -9.114 1.00 38.66 109 GLY A N 1
ATOM 885 C CA . GLY A 1 109 ? 48.671 -49.678 -9.834 1.00 38.66 109 GLY A CA 1
ATOM 886 C C . GLY A 1 109 ? 47.647 -50.800 -9.706 1.00 38.66 109 GLY A C 1
ATOM 887 O O . GLY A 1 109 ? 47.326 -51.277 -8.614 1.00 38.66 109 GLY A O 1
ATOM 888 N N . ARG A 1 110 ? 47.171 -51.257 -10.863 1.00 36.50 110 ARG A N 1
ATOM 889 C CA . ARG A 1 110 ? 46.409 -52.489 -11.016 1.00 36.50 110 ARG A CA 1
ATOM 890 C C . ARG A 1 110 ? 47.389 -53.593 -11.398 1.00 36.50 110 ARG A C 1
ATOM 892 O O . ARG A 1 110 ? 47.975 -53.557 -12.472 1.00 36.50 110 ARG A O 1
ATOM 899 N N . ARG A 1 111 ? 47.561 -54.559 -10.490 1.00 38.38 111 ARG A N 1
ATOM 900 C CA . ARG A 1 111 ? 48.216 -55.847 -10.753 1.00 38.38 111 ARG A CA 1
ATOM 901 C C . ARG A 1 111 ? 47.545 -56.522 -11.950 1.00 38.38 111 ARG A C 1
ATOM 903 O O . ARG A 1 111 ? 46.345 -56.800 -11.891 1.00 38.38 111 ARG A O 1
ATOM 910 N N . GLU A 1 112 ? 48.322 -56.812 -12.984 1.00 37.75 112 GLU A N 1
ATOM 911 C CA . GLU A 1 112 ? 47.951 -57.781 -14.008 1.00 37.75 112 GLU A CA 1
ATOM 912 C C . GLU A 1 112 ? 48.150 -59.201 -13.466 1.00 37.75 112 GLU A C 1
ATOM 914 O O . GLU A 1 112 ? 49.086 -59.487 -12.715 1.00 37.75 112 GLU A O 1
ATOM 919 N N . ARG A 1 113 ? 47.188 -60.062 -13.796 1.00 37.22 113 ARG A N 1
ATOM 920 C CA . ARG A 1 113 ? 47.316 -61.514 -13.749 1.00 37.22 113 ARG A CA 1
ATOM 921 C C . ARG A 1 113 ? 47.852 -61.937 -15.115 1.00 37.22 113 ARG A C 1
ATOM 923 O O . ARG A 1 113 ? 47.138 -61.725 -16.087 1.00 37.22 113 ARG A O 1
ATOM 930 N N . GLU A 1 114 ? 49.048 -62.506 -15.147 1.00 34.66 114 GLU A N 1
ATOM 931 C CA . GLU A 1 114 ? 49.411 -63.825 -15.702 1.00 34.66 114 GLU A CA 1
ATOM 932 C C . GLU A 1 114 ? 50.897 -64.087 -15.436 1.00 34.66 114 GLU A C 1
ATOM 934 O O . GLU A 1 114 ? 51.705 -63.142 -15.573 1.00 34.66 114 GLU A O 1
#

Foldseek 3Di:
DDDADWDDDPPDIGGDVVCVCVVLVWDWDWDQDPNDTDIDTGRDDDDQDDDPDDDDPPDPDHRCVPDDPCPDPQFPHQDPVPRHTDGPDDPPPDPDDDPPPDPDDDDDDDDDDD